Protein AF-A0A7X7FY31-F1 (afdb_monomer_lite)

Secondary structure (DSSP, 8-state):
--HHHHHHHHHHHHHHHHHHHHHHHHHHHHHHHHHHHHHHHHHHHHHHHHHHHHHHHHHHHHHHHTTPPP--EEEEETTEEEEEEEEEETTEEEEEEE-

Foldseek 3Di:
DPPVVVVVVVVVVVVVVVVVVVVVVVVVVVVVVVVVVVVVVVVVVVVVQVVVQVVLVVVQVVCVVVVHDRDWDWDADPNDIWIWDWDDDDPDIDIDIDD

Sequence (99 aa):
MLQGRKNRGIVLLFALVFMIVMTIMVLGAISRNTSQAISIEKQVQRIQAESVAQGVLWEAYANLQAGAALVDQTVTINGRSFTVDVNRTGADVDIKVDY

Structure (mmCIF, N/CA/C/O backbone):
data_AF-A0A7X7FY31-F1
#
_entry.id   AF-A0A7X7FY31-F1
#
loop_
_atom_site.group_PDB
_atom_site.id
_atom_site.type_symbol
_atom_site.label_atom_id
_atom_site.label_alt_id
_atom_site.label_comp_id
_atom_site.label_asym_id
_atom_site.label_entity_id
_atom_site.label_seq_id
_atom_site.pdbx_PDB_ins_code
_atom_site.Cartn_x
_atom_site.Cartn_y
_atom_site.Cartn_z
_atom_site.occupancy
_atom_site.B_iso_or_equiv
_atom_site.auth_seq_id
_atom_site.auth_comp_id
_atom_site.auth_asym_id
_atom_site.auth_atom_id
_atom_site.pdbx_PDB_model_num
ATOM 1 N N . MET A 1 1 ? -35.636 -6.128 59.678 1.00 49.19 1 MET A N 1
ATOM 2 C CA . MET A 1 1 ? -35.802 -6.647 58.294 1.00 49.19 1 MET A CA 1
ATOM 3 C C . MET A 1 1 ? -35.538 -5.624 57.167 1.00 49.19 1 MET A C 1
ATOM 5 O O . MET A 1 1 ? -35.630 -5.995 56.005 1.00 49.19 1 MET A O 1
ATOM 9 N N . LEU A 1 2 ? -35.134 -4.371 57.440 1.00 53.41 2 LEU A N 1
ATOM 10 C CA . LEU A 1 2 ? -34.943 -3.339 56.395 1.00 53.41 2 LEU A CA 1
ATOM 11 C C . LEU A 1 2 ? -33.535 -3.280 55.757 1.00 53.41 2 LEU A C 1
ATOM 13 O O . LEU A 1 2 ? -33.383 -2.697 54.685 1.00 53.41 2 LEU A O 1
ATOM 17 N N . GLN A 1 3 ? -32.512 -3.909 56.350 1.00 53.47 3 GLN A N 1
ATOM 18 C CA . GLN A 1 3 ? -31.143 -3.890 55.800 1.00 53.47 3 GLN A CA 1
ATOM 19 C C . GLN A 1 3 ? -30.987 -4.724 54.513 1.00 53.47 3 GLN A C 1
ATOM 21 O O . GLN A 1 3 ? -30.266 -4.321 53.604 1.00 53.47 3 GLN A O 1
ATOM 26 N N . GLY A 1 4 ? -31.728 -5.830 54.367 1.00 58.12 4 GLY A N 1
ATOM 27 C CA . GLY A 1 4 ? -31.644 -6.687 53.176 1.00 58.12 4 GLY A CA 1
ATOM 28 C C . GLY A 1 4 ? -32.134 -6.023 51.880 1.00 58.12 4 GLY A C 1
ATOM 29 O O . GLY A 1 4 ? -31.640 -6.347 50.804 1.00 58.12 4 GLY A O 1
ATOM 30 N N . ARG A 1 5 ? -33.068 -5.062 51.957 1.00 59.69 5 ARG A N 1
ATOM 31 C CA . ARG A 1 5 ? -33.571 -4.321 50.781 1.00 59.69 5 ARG A CA 1
ATOM 32 C C . ARG A 1 5 ? -32.607 -3.221 50.322 1.00 59.69 5 ARG A C 1
ATOM 34 O O . ARG A 1 5 ? -32.409 -3.081 49.120 1.00 59.69 5 ARG A O 1
ATOM 41 N N . LYS A 1 6 ? -31.973 -2.493 51.255 1.00 58.53 6 LYS A N 1
ATOM 42 C CA . LYS A 1 6 ? -30.962 -1.463 50.933 1.00 58.53 6 LYS A CA 1
ATOM 43 C C . LYS A 1 6 ? -29.740 -2.065 50.228 1.00 58.53 6 LYS A C 1
ATOM 45 O O . LYS A 1 6 ? -29.303 -1.530 49.214 1.00 58.53 6 LYS A O 1
ATOM 50 N N . ASN A 1 7 ? -29.257 -3.217 50.698 1.00 67.12 7 ASN A N 1
ATOM 51 C CA . ASN A 1 7 ? -28.095 -3.879 50.099 1.00 67.12 7 ASN A CA 1
ATOM 52 C C . ASN A 1 7 ? -28.399 -4.454 48.704 1.00 67.12 7 ASN A C 1
ATOM 54 O O . ASN A 1 7 ? -27.548 -4.389 47.825 1.00 67.12 7 ASN A O 1
ATOM 58 N N . ARG A 1 8 ? -29.624 -4.940 48.450 1.00 67.19 8 ARG A N 1
ATOM 59 C CA . ARG A 1 8 ? -30.035 -5.424 47.116 1.00 67.19 8 ARG A CA 1
ATOM 60 C C . ARG A 1 8 ? -30.050 -4.318 46.054 1.00 67.19 8 ARG A C 1
ATOM 62 O O . ARG A 1 8 ? -29.652 -4.572 44.923 1.00 67.19 8 ARG A O 1
ATOM 69 N N . GLY A 1 9 ? -30.459 -3.100 46.419 1.00 72.19 9 GLY A N 1
ATOM 70 C CA . GLY A 1 9 ? -30.430 -1.948 45.508 1.00 72.19 9 GLY A CA 1
ATOM 71 C C . GLY A 1 9 ? -29.008 -1.514 45.141 1.00 72.19 9 GLY A C 1
ATOM 72 O O . GLY A 1 9 ? -28.726 -1.257 43.975 1.00 72.19 9 GLY A O 1
ATOM 73 N N . ILE A 1 10 ? -28.094 -1.512 46.116 1.00 83.69 10 ILE A N 1
ATOM 74 C CA . ILE A 1 10 ? -26.673 -1.200 45.890 1.00 83.69 10 ILE A CA 1
ATOM 75 C C . ILE A 1 10 ? -26.001 -2.249 44.998 1.00 83.69 10 ILE A C 1
ATOM 77 O O . ILE A 1 10 ? -25.270 -1.886 44.081 1.00 83.69 10 ILE A O 1
ATOM 81 N N . VAL A 1 11 ? -26.279 -3.538 45.216 1.00 82.25 11 VAL A N 1
ATOM 82 C CA . VAL A 1 11 ? -25.720 -4.621 44.389 1.00 82.25 11 VAL A CA 1
ATOM 83 C C . VAL A 1 11 ? -26.193 -4.516 42.936 1.00 82.25 11 VAL A C 1
ATOM 85 O O . VAL A 1 11 ? -25.385 -4.677 42.025 1.00 82.25 11 VAL A O 1
ATOM 88 N N . LEU A 1 12 ? -27.469 -4.185 42.702 1.00 84.50 12 LEU A N 1
ATOM 89 C CA . LEU A 1 12 ? -27.993 -3.960 41.350 1.00 84.50 12 LEU A CA 1
ATOM 90 C C . LEU A 1 12 ? -27.335 -2.760 40.663 1.00 84.50 12 LEU A C 1
ATOM 92 O O . LEU A 1 12 ? -27.020 -2.837 39.479 1.00 84.50 12 LEU A O 1
ATOM 96 N N . LEU A 1 13 ? -27.091 -1.673 41.398 1.00 84.62 13 LEU A N 1
ATOM 97 C CA . LEU A 1 13 ? -26.436 -0.487 40.850 1.00 84.62 13 LEU A CA 1
ATOM 98 C C . LEU A 1 13 ? -24.981 -0.781 40.459 1.00 84.62 13 LEU A C 1
ATOM 100 O O . LEU A 1 13 ? -24.545 -0.405 39.375 1.00 84.62 13 LEU A O 1
ATOM 104 N N . PHE A 1 14 ? -24.251 -1.518 41.301 1.00 86.88 14 PHE A N 1
ATOM 105 C CA . PHE A 1 14 ? -22.901 -1.978 40.975 1.00 86.88 14 PHE A CA 1
ATOM 106 C C . PHE A 1 14 ? -22.889 -2.915 39.766 1.00 86.88 14 PHE A C 1
ATOM 108 O O . PHE A 1 14 ? -22.056 -2.738 38.882 1.00 86.88 14 PHE A O 1
ATOM 115 N N . ALA A 1 15 ? -23.829 -3.860 39.681 1.00 87.31 15 ALA A N 1
ATOM 116 C CA . ALA A 1 15 ? -23.951 -4.749 38.526 1.00 87.31 15 ALA A CA 1
ATOM 117 C C . ALA A 1 15 ? -24.251 -3.974 37.231 1.00 87.31 15 ALA A C 1
ATOM 119 O O . ALA A 1 15 ? -23.679 -4.276 36.184 1.00 87.31 15 ALA A O 1
ATOM 120 N N . LEU A 1 16 ? -25.096 -2.941 37.306 1.00 89.94 16 LEU A N 1
ATOM 121 C CA . LEU A 1 16 ? -25.410 -2.065 36.179 1.00 89.94 16 LEU A CA 1
ATOM 122 C C . LEU A 1 16 ? -24.173 -1.296 35.701 1.00 89.94 16 LEU A C 1
ATOM 124 O O . LEU A 1 16 ? -23.854 -1.311 34.514 1.00 89.94 16 LEU A O 1
ATOM 128 N N . VAL A 1 17 ? -23.447 -0.662 36.623 1.00 91.69 17 VAL A N 1
ATOM 129 C CA . VAL A 1 17 ? -22.209 0.065 36.303 1.00 91.69 17 VAL A CA 1
ATOM 130 C C . VAL A 1 17 ? -21.175 -0.885 35.699 1.00 91.69 17 VAL A C 1
ATOM 132 O O . VAL A 1 17 ? -20.541 -0.549 34.702 1.00 91.69 17 VAL A O 1
ATOM 135 N N . PHE A 1 18 ? -21.054 -2.099 36.237 1.00 90.25 18 PHE A N 1
ATOM 136 C CA . PHE A 1 18 ? -20.132 -3.106 35.719 1.00 90.25 18 PHE A CA 1
ATOM 137 C C . PHE A 1 18 ? -20.492 -3.551 34.293 1.00 90.25 18 PHE A C 1
ATOM 139 O O . PHE A 1 18 ? -19.608 -3.666 33.446 1.00 90.25 18 PHE A O 1
ATOM 146 N N . MET A 1 19 ? -21.784 -3.729 33.995 1.00 88.31 19 MET A N 1
ATOM 147 C CA . MET A 1 19 ? -22.254 -4.019 32.635 1.00 88.31 19 MET A CA 1
ATOM 148 C C . MET A 1 19 ? -21.939 -2.880 31.663 1.00 88.31 19 MET A C 1
ATOM 150 O O . MET A 1 19 ? -21.451 -3.138 30.563 1.00 88.31 19 MET A O 1
ATOM 154 N N . ILE A 1 20 ? -22.153 -1.624 32.062 1.00 91.12 20 ILE A N 1
ATOM 155 C CA . ILE A 1 20 ? -21.837 -0.459 31.222 1.00 91.12 20 ILE A CA 1
ATOM 156 C C . ILE A 1 20 ? -20.333 -0.410 30.921 1.00 91.12 20 ILE A C 1
ATOM 158 O O . ILE A 1 20 ? -19.941 -0.289 29.761 1.00 91.12 20 ILE A O 1
ATOM 162 N N . VAL A 1 21 ? -19.487 -0.578 31.941 1.00 92.75 21 VAL A N 1
ATOM 163 C CA . VAL A 1 21 ? -18.022 -0.572 31.790 1.00 92.75 21 VAL A CA 1
ATOM 164 C C . VAL A 1 21 ? -17.551 -1.694 30.862 1.00 92.75 21 VAL A C 1
ATOM 166 O O . VAL A 1 21 ? -16.767 -1.439 29.946 1.00 92.75 21 VAL A O 1
ATOM 169 N N . MET A 1 22 ? -18.064 -2.914 31.038 1.00 90.00 22 MET A N 1
ATOM 170 C CA . MET A 1 22 ? -17.712 -4.044 30.172 1.00 90.00 22 MET A CA 1
ATOM 171 C C . MET A 1 22 ? -18.153 -3.819 28.725 1.00 90.00 22 MET A C 1
ATOM 173 O O . MET A 1 22 ? -17.403 -4.123 27.800 1.00 90.00 22 MET A O 1
ATOM 177 N N . THR A 1 23 ? -19.322 -3.212 28.510 1.00 92.69 23 THR A N 1
ATOM 178 C CA . THR A 1 23 ? -19.813 -2.902 27.159 1.00 92.69 23 THR A CA 1
ATOM 179 C C . THR A 1 23 ? -18.902 -1.890 26.457 1.00 92.69 23 THR A C 1
ATOM 181 O O . THR A 1 23 ? -18.532 -2.089 25.301 1.00 92.69 23 THR A O 1
ATOM 184 N N . ILE A 1 24 ? -18.466 -0.843 27.168 1.00 89.25 24 ILE A N 1
ATOM 185 C CA . ILE A 1 24 ? -17.521 0.154 26.636 1.00 89.25 24 ILE A CA 1
ATOM 186 C C . ILE A 1 24 ? -16.176 -0.502 26.288 1.00 89.25 24 ILE A C 1
ATOM 188 O O . ILE A 1 24 ? -15.616 -0.233 25.224 1.00 89.25 24 ILE A O 1
ATOM 192 N N . MET A 1 25 ? -15.669 -1.394 27.145 1.00 87.31 25 MET A N 1
ATOM 193 C CA . MET A 1 25 ? -14.418 -2.114 26.885 1.00 87.31 25 MET A CA 1
ATOM 194 C C . MET A 1 25 ? -14.504 -3.023 25.654 1.00 87.31 25 MET A C 1
ATOM 196 O O . MET A 1 25 ? -13.591 -3.009 24.828 1.00 87.31 25 MET A O 1
ATOM 200 N N . VAL A 1 26 ? -15.599 -3.773 25.492 1.00 90.19 26 VAL A N 1
ATOM 201 C CA . VAL A 1 26 ? -15.809 -4.653 24.330 1.00 90.19 26 VAL A CA 1
ATOM 202 C C . VAL A 1 26 ? -15.871 -3.844 23.035 1.00 90.19 26 VAL A C 1
ATOM 204 O O . VAL A 1 26 ? -15.184 -4.181 22.070 1.00 90.19 26 VAL A O 1
ATOM 207 N N . LEU A 1 27 ? -16.619 -2.736 23.022 1.00 82.19 27 LEU A N 1
ATOM 208 C CA . LEU A 1 27 ? -16.682 -1.842 21.861 1.00 82.19 27 LEU A CA 1
ATOM 209 C C . LEU A 1 27 ? -15.299 -1.272 21.508 1.00 82.19 27 LEU A C 1
ATOM 211 O O . LEU A 1 27 ? -14.927 -1.224 20.334 1.00 82.19 27 LEU A O 1
ATOM 215 N N . GLY A 1 28 ? -14.507 -0.898 22.517 1.00 80.25 28 GLY A N 1
ATOM 216 C CA . GLY A 1 28 ? -13.135 -0.428 22.325 1.00 80.25 28 GLY A CA 1
ATOM 217 C C . GLY A 1 28 ? -12.203 -1.494 21.739 1.00 80.25 28 GLY A C 1
ATOM 218 O O . GLY A 1 28 ? -11.418 -1.191 20.839 1.00 80.25 28 GLY A O 1
ATOM 219 N N . ALA A 1 29 ? -12.297 -2.740 22.209 1.00 79.06 29 ALA A N 1
ATOM 220 C CA . ALA A 1 29 ? -11.484 -3.850 21.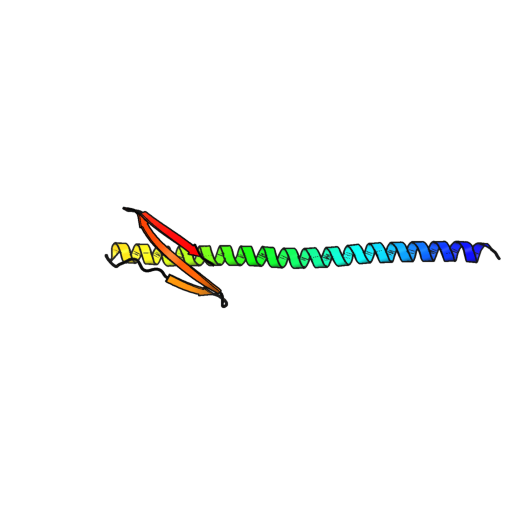713 1.00 79.06 29 ALA A CA 1
ATOM 221 C C . ALA A 1 29 ? -11.792 -4.179 20.242 1.00 79.06 29 ALA A C 1
ATOM 223 O O . ALA A 1 29 ? -10.872 -4.318 19.436 1.00 79.06 29 ALA A O 1
ATOM 224 N N . ILE A 1 30 ? -13.076 -4.225 19.875 1.00 76.00 30 ILE A N 1
ATOM 225 C CA . ILE A 1 30 ? -13.506 -4.453 18.487 1.00 76.00 30 ILE A CA 1
ATOM 226 C C . ILE A 1 30 ? -13.012 -3.315 17.584 1.00 76.00 30 ILE A C 1
ATOM 228 O O . ILE A 1 30 ? -12.403 -3.572 16.548 1.00 76.00 30 ILE A O 1
ATOM 232 N N . SER A 1 31 ? -13.198 -2.059 18.009 1.00 71.94 31 SER A N 1
ATOM 233 C CA . SER A 1 31 ? -12.764 -0.875 17.254 1.00 71.94 31 SER A CA 1
ATOM 234 C C . SER A 1 31 ? -11.256 -0.875 16.971 1.00 71.94 31 SER A C 1
ATOM 236 O O . SER A 1 31 ? -10.826 -0.609 15.845 1.00 71.94 31 SER A O 1
ATOM 238 N N . ARG A 1 32 ? -10.433 -1.256 17.958 1.00 70.00 32 ARG A N 1
ATOM 239 C CA . ARG A 1 32 ? -8.974 -1.344 17.785 1.00 70.00 32 ARG A CA 1
ATOM 240 C C . ARG A 1 32 ? -8.564 -2.436 16.804 1.00 70.00 32 ARG A C 1
ATOM 242 O O . ARG A 1 32 ? -7.689 -2.182 15.981 1.00 70.00 32 ARG A O 1
ATOM 249 N N . ASN A 1 33 ? -9.195 -3.607 16.851 1.00 71.56 33 ASN A N 1
ATOM 250 C CA . ASN A 1 33 ? -8.876 -4.703 15.933 1.00 71.56 33 ASN A CA 1
ATOM 251 C C . ASN A 1 33 ? -9.214 -4.337 14.480 1.00 71.56 33 ASN A C 1
ATOM 253 O O . ASN A 1 33 ? -8.382 -4.523 13.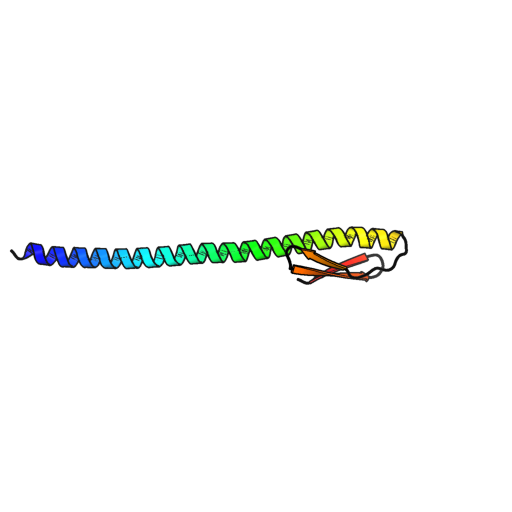593 1.00 71.56 33 ASN A O 1
ATOM 257 N N . THR A 1 34 ? -10.378 -3.725 14.239 1.00 67.31 34 THR A N 1
ATOM 258 C CA . THR A 1 34 ? -10.753 -3.240 12.900 1.00 67.31 34 THR A CA 1
ATOM 259 C C . THR A 1 34 ? -9.817 -2.129 12.420 1.00 67.31 34 THR A C 1
ATOM 261 O O . THR A 1 34 ? -9.375 -2.135 11.273 1.00 67.31 34 THR A O 1
ATOM 264 N N . SER A 1 35 ? -9.449 -1.193 13.302 1.00 69.25 35 SER A N 1
ATOM 265 C CA . SER A 1 35 ? -8.511 -0.117 12.962 1.00 69.25 35 SER A CA 1
ATOM 266 C C . SER A 1 35 ? -7.113 -0.641 12.616 1.00 69.25 35 SER A C 1
ATOM 268 O O . SER A 1 35 ? -6.453 -0.075 11.743 1.00 69.25 35 SER A O 1
ATOM 270 N N . GLN A 1 36 ? -6.648 -1.696 13.287 1.00 63.75 36 GLN A N 1
ATOM 271 C CA . GLN A 1 36 ? -5.368 -2.333 12.978 1.00 63.75 36 GLN A CA 1
ATOM 272 C C . GLN A 1 36 ? -5.423 -3.066 11.638 1.00 63.75 36 GLN A C 1
ATOM 274 O O . GLN A 1 36 ? -4.498 -2.910 10.848 1.00 63.75 36 GLN A O 1
ATOM 279 N N . ALA A 1 37 ? -6.515 -3.775 11.338 1.00 67.31 37 ALA A N 1
ATOM 280 C CA . ALA A 1 37 ? -6.694 -4.447 10.051 1.00 67.31 37 ALA A CA 1
ATOM 281 C C . ALA A 1 37 ? -6.620 -3.459 8.873 1.00 67.31 37 ALA A C 1
ATOM 283 O O . ALA A 1 37 ? -5.826 -3.653 7.956 1.00 67.31 37 ALA A O 1
ATOM 284 N N . ILE A 1 38 ? -7.342 -2.334 8.950 1.00 73.50 38 ILE A N 1
ATOM 285 C CA . ILE A 1 38 ? -7.315 -1.297 7.902 1.00 73.50 38 ILE A CA 1
ATOM 286 C C . ILE A 1 38 ? -5.917 -0.669 7.768 1.00 73.50 38 ILE A C 1
ATOM 288 O O . ILE A 1 38 ? -5.459 -0.379 6.663 1.00 73.50 38 ILE A O 1
ATOM 292 N N . SER A 1 39 ? -5.219 -0.446 8.886 1.00 82.38 39 SER A N 1
ATOM 293 C CA . SER A 1 39 ? -3.860 0.111 8.870 1.00 82.38 39 SER A CA 1
ATOM 294 C C . SER A 1 39 ? -2.849 -0.847 8.231 1.00 82.38 39 SER A C 1
ATOM 296 O O . SER A 1 39 ? -2.016 -0.421 7.430 1.00 82.38 39 SER A O 1
ATOM 298 N N . ILE A 1 40 ? -2.944 -2.143 8.543 1.00 75.88 40 ILE A N 1
ATOM 299 C CA . ILE A 1 40 ? -2.082 -3.182 7.972 1.00 75.88 40 ILE A CA 1
ATOM 300 C C . ILE A 1 40 ? -2.340 -3.316 6.473 1.00 75.88 40 ILE A C 1
ATOM 302 O O . ILE A 1 40 ? -1.386 -3.341 5.703 1.00 75.88 40 ILE A O 1
ATOM 306 N N . GLU A 1 41 ? -3.599 -3.326 6.033 1.00 82.12 41 GLU A N 1
ATOM 307 C CA . GLU A 1 41 ? -3.926 -3.402 4.605 1.00 82.12 41 GLU A CA 1
ATOM 308 C C . GLU A 1 41 ? -3.323 -2.243 3.803 1.00 82.12 41 GLU A C 1
ATOM 310 O O . GLU A 1 41 ? -2.750 -2.475 2.740 1.00 82.12 41 GLU A O 1
ATOM 315 N N . LYS A 1 42 ? -3.373 -1.011 4.327 1.00 81.56 42 LYS A N 1
ATOM 316 C CA . LYS A 1 42 ? -2.728 0.148 3.687 1.00 81.56 42 LYS A CA 1
ATOM 317 C C . LYS A 1 42 ? -1.210 -0.002 3.602 1.00 81.56 42 LYS A C 1
ATOM 319 O O . LYS A 1 42 ? -0.614 0.350 2.589 1.00 81.56 42 LYS A O 1
ATOM 324 N N . GLN A 1 43 ? -0.574 -0.526 4.650 1.00 83.69 43 GLN A N 1
ATOM 325 C CA . GLN A 1 43 ? 0.871 -0.769 4.641 1.00 83.69 43 GLN A CA 1
ATOM 326 C C . GLN A 1 43 ? 1.252 -1.866 3.647 1.00 83.69 43 GLN A C 1
ATOM 328 O O . GLN A 1 43 ? 2.209 -1.700 2.899 1.00 83.69 43 GLN A O 1
ATOM 333 N N . VAL A 1 44 ? 0.480 -2.951 3.591 1.00 86.75 44 VAL A N 1
ATOM 334 C CA . VAL A 1 44 ? 0.681 -4.035 2.624 1.00 86.75 44 VAL A CA 1
ATOM 335 C C . VAL A 1 44 ? 0.526 -3.520 1.193 1.00 86.75 44 VAL A C 1
ATOM 337 O O . VAL A 1 44 ? 1.362 -3.839 0.356 1.00 86.75 44 VAL A O 1
ATOM 340 N N . GLN A 1 45 ? -0.478 -2.682 0.917 1.00 85.31 45 GLN A N 1
ATOM 341 C CA . GLN A 1 45 ? -0.657 -2.056 -0.400 1.00 85.31 45 GLN A CA 1
ATOM 342 C C . GLN A 1 45 ? 0.526 -1.168 -0.771 1.00 85.31 45 GLN A C 1
ATOM 344 O O . GLN A 1 45 ? 1.047 -1.279 -1.876 1.00 85.31 45 GLN A O 1
ATOM 349 N N . ARG A 1 46 ? 1.001 -0.340 0.164 1.00 86.31 46 ARG A N 1
ATOM 350 C CA . ARG A 1 46 ? 2.174 0.503 -0.066 1.00 86.31 46 ARG A CA 1
ATOM 351 C C . ARG A 1 46 ? 3.427 -0.327 -0.360 1.00 86.31 46 ARG A C 1
ATOM 353 O O . ARG A 1 46 ? 4.137 -0.018 -1.306 1.00 86.31 46 ARG A O 1
ATOM 360 N N . ILE A 1 47 ? 3.676 -1.389 0.406 1.00 89.06 47 ILE A N 1
ATOM 361 C CA . ILE A 1 47 ? 4.823 -2.286 0.184 1.00 89.06 47 ILE A CA 1
ATOM 362 C C . ILE A 1 47 ? 4.696 -3.011 -1.161 1.00 89.06 47 ILE A C 1
ATOM 364 O O . ILE A 1 47 ? 5.684 -3.157 -1.873 1.00 89.06 47 ILE A O 1
ATOM 368 N N . GLN A 1 48 ? 3.491 -3.453 -1.532 1.00 89.12 48 GLN A N 1
ATOM 369 C CA . GLN A 1 48 ? 3.244 -4.074 -2.835 1.00 89.12 48 GLN A CA 1
ATOM 370 C C . GLN A 1 48 ? 3.499 -3.088 -3.977 1.00 89.12 48 GLN A C 1
ATOM 372 O O . GLN A 1 48 ? 4.210 -3.438 -4.913 1.00 89.12 48 GLN A O 1
ATOM 377 N N . ALA A 1 49 ? 3.005 -1.853 -3.867 1.00 86.44 49 ALA A N 1
ATOM 378 C CA . ALA A 1 49 ? 3.266 -0.800 -4.842 1.00 86.44 49 ALA A CA 1
ATOM 379 C C . ALA A 1 49 ? 4.770 -0.500 -4.964 1.00 86.44 49 ALA A C 1
ATOM 381 O O . ALA A 1 49 ? 5.287 -0.428 -6.073 1.00 86.44 49 ALA A O 1
ATOM 382 N N . GLU A 1 50 ? 5.493 -0.400 -3.842 1.00 87.88 50 GLU A N 1
ATOM 383 C CA . GLU A 1 50 ? 6.949 -0.195 -3.830 1.00 87.88 50 GLU A CA 1
ATOM 384 C C . GLU A 1 50 ? 7.709 -1.377 -4.450 1.00 87.88 50 GLU A C 1
ATOM 386 O O . GLU A 1 50 ? 8.637 -1.174 -5.231 1.00 87.88 50 GLU A O 1
ATOM 391 N N . SER A 1 51 ? 7.302 -2.614 -4.156 1.00 89.06 51 SER A N 1
ATOM 392 C CA . SER A 1 51 ? 7.906 -3.814 -4.744 1.00 89.06 51 SER A CA 1
ATOM 393 C C . SER A 1 51 ? 7.681 -3.887 -6.254 1.00 89.06 51 SER A C 1
ATOM 395 O O . SER A 1 51 ? 8.592 -4.273 -6.985 1.00 89.06 51 SER A O 1
ATOM 397 N N . VAL A 1 52 ? 6.482 -3.530 -6.723 1.00 89.81 52 VAL A N 1
ATOM 398 C CA . VAL A 1 52 ? 6.157 -3.470 -8.153 1.00 89.81 52 VAL A CA 1
ATOM 399 C C . VAL A 1 52 ? 6.959 -2.357 -8.827 1.00 89.81 52 VAL A C 1
ATOM 401 O O . VAL A 1 52 ? 7.589 -2.610 -9.850 1.00 89.81 52 VAL A O 1
ATO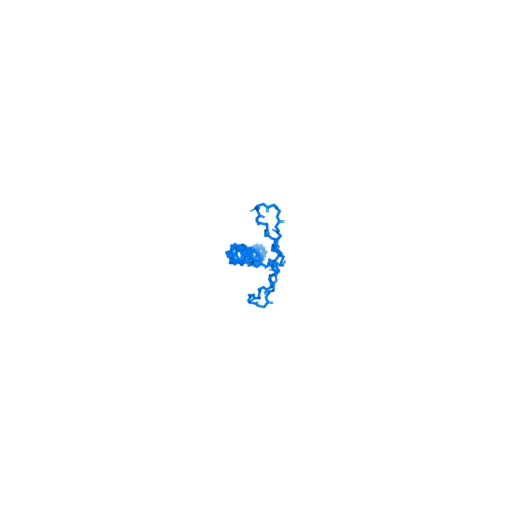M 404 N N . ALA A 1 53 ? 7.027 -1.168 -8.218 1.00 87.19 53 ALA A N 1
ATOM 405 C CA . ALA A 1 53 ? 7.825 -0.048 -8.716 1.00 87.19 53 ALA A CA 1
ATOM 406 C C . ALA A 1 53 ? 9.293 -0.442 -8.920 1.00 87.19 53 ALA A C 1
ATOM 408 O O . ALA A 1 53 ? 9.865 -0.168 -9.969 1.00 87.19 53 ALA A O 1
ATOM 409 N N . GLN A 1 54 ? 9.898 -1.119 -7.936 1.00 87.69 54 GLN A N 1
ATOM 410 C CA . GLN A 1 54 ? 11.287 -1.570 -8.026 1.00 87.69 54 GLN A CA 1
ATOM 411 C C . GLN A 1 54 ? 11.496 -2.591 -9.146 1.00 87.69 54 GLN A C 1
ATOM 413 O O . GLN A 1 54 ? 12.495 -2.508 -9.854 1.00 87.69 54 GLN A O 1
ATOM 418 N N . GLY A 1 55 ? 10.570 -3.537 -9.328 1.00 87.19 55 GLY A N 1
ATOM 419 C CA . GLY A 1 55 ? 10.638 -4.505 -10.425 1.00 87.19 55 GLY A CA 1
ATOM 420 C C . GLY A 1 55 ? 10.606 -3.822 -11.793 1.00 87.19 55 GLY A C 1
ATOM 421 O O . GLY A 1 55 ? 11.511 -4.018 -12.604 1.00 87.19 55 GLY A O 1
ATOM 422 N N . VAL A 1 56 ? 9.619 -2.948 -12.003 1.00 86.94 56 VAL A N 1
A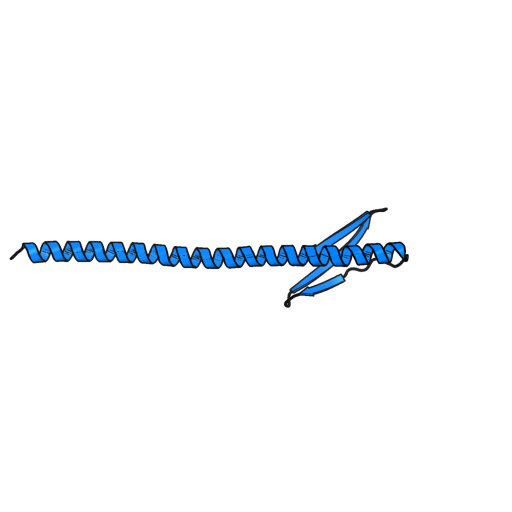TOM 423 C CA . VAL A 1 56 ? 9.461 -2.204 -13.262 1.00 86.94 56 VAL A CA 1
ATOM 424 C C . VAL A 1 56 ? 10.631 -1.247 -13.502 1.00 86.94 56 VAL A C 1
ATOM 426 O O . VAL A 1 56 ? 11.041 -1.062 -14.644 1.00 86.94 56 VAL A O 1
ATOM 429 N N . LEU A 1 57 ? 11.243 -0.699 -12.447 1.00 85.69 57 LEU A N 1
ATOM 430 C CA . LEU A 1 57 ? 12.442 0.132 -12.559 1.00 85.69 57 LEU A CA 1
ATOM 431 C C . LEU A 1 57 ? 13.605 -0.612 -13.207 1.00 85.69 57 LEU A C 1
ATOM 433 O O . LEU A 1 57 ? 14.224 -0.094 -14.135 1.00 85.69 57 LEU A O 1
ATOM 437 N N . TRP A 1 58 ? 13.891 -1.832 -12.757 1.00 85.38 58 TRP A N 1
ATOM 438 C CA . TRP A 1 58 ? 14.963 -2.633 -13.344 1.00 85.38 58 TRP A CA 1
ATOM 439 C C . TRP A 1 58 ? 14.697 -2.962 -14.812 1.00 85.38 58 TRP A C 1
ATOM 441 O O . TRP A 1 58 ? 15.612 -2.873 -15.632 1.00 85.38 58 TRP A O 1
ATOM 451 N N . GLU A 1 59 ? 13.451 -3.281 -15.158 1.00 85.69 59 GLU A N 1
ATOM 452 C CA . GLU A 1 59 ? 13.061 -3.535 -16.545 1.00 85.69 59 GLU A CA 1
ATOM 453 C C . GLU A 1 59 ? 13.162 -2.276 -17.414 1.00 85.69 59 GLU A C 1
ATOM 455 O O . GLU A 1 59 ? 13.702 -2.329 -18.519 1.00 85.69 59 GLU A O 1
ATOM 460 N N . ALA A 1 60 ? 12.725 -1.124 -16.903 1.00 85.94 60 ALA A N 1
ATOM 461 C CA . ALA A 1 60 ? 12.850 0.165 -17.574 1.00 85.94 60 ALA A CA 1
ATOM 462 C C . ALA A 1 60 ? 14.320 0.523 -17.845 1.00 85.94 60 ALA A C 1
ATOM 464 O O . ALA A 1 60 ? 14.671 0.905 -18.964 1.00 85.94 60 ALA A O 1
ATOM 465 N N . TYR A 1 61 ? 15.201 0.335 -16.858 1.00 84.62 61 TYR A N 1
ATOM 466 C CA . TYR A 1 61 ? 16.642 0.533 -17.031 1.00 84.62 61 TYR A CA 1
ATOM 467 C C . TYR A 1 61 ? 17.245 -0.430 -18.059 1.00 84.62 61 TYR A C 1
ATOM 469 O O . TYR A 1 61 ? 18.041 -0.002 -18.898 1.00 84.62 61 TYR A O 1
ATOM 477 N N . ALA A 1 62 ? 16.863 -1.709 -18.033 1.00 86.25 62 ALA A N 1
ATOM 478 C CA . ALA A 1 62 ? 17.327 -2.692 -19.009 1.00 86.25 62 ALA A CA 1
ATOM 479 C C . ALA A 1 62 ? 16.881 -2.329 -20.437 1.00 86.25 62 ALA A C 1
ATOM 481 O O . ALA A 1 62 ? 17.694 -2.351 -21.363 1.00 86.25 62 ALA A O 1
ATOM 482 N N . ASN A 1 63 ? 15.622 -1.917 -20.604 1.00 86.31 63 ASN A N 1
ATOM 483 C CA . ASN A 1 63 ? 15.071 -1.486 -21.887 1.00 86.31 63 ASN A CA 1
ATOM 484 C C . ASN A 1 63 ? 15.777 -0.237 -22.421 1.00 86.31 63 ASN A C 1
ATOM 486 O O . ASN A 1 63 ? 16.120 -0.190 -23.601 1.00 86.31 63 ASN A O 1
ATOM 490 N N . LEU A 1 64 ? 16.085 0.736 -21.560 1.00 83.19 64 LEU A N 1
ATOM 491 C CA . LEU A 1 64 ? 16.843 1.923 -21.959 1.00 83.19 64 LEU A CA 1
ATOM 492 C C . LEU A 1 64 ? 18.251 1.589 -22.446 1.00 83.19 64 LEU A C 1
ATOM 494 O O . LEU A 1 64 ? 18.688 2.148 -23.451 1.00 83.19 64 LEU A O 1
ATOM 498 N N . GLN A 1 65 ? 18.943 0.669 -21.771 1.00 84.06 65 GLN A N 1
ATOM 499 C CA . GLN A 1 65 ? 20.269 0.212 -22.199 1.00 84.06 65 GLN A CA 1
ATOM 500 C C . GLN A 1 65 ? 20.214 -0.566 -23.520 1.00 84.06 65 GLN A C 1
ATOM 502 O O . GLN A 1 65 ? 21.121 -0.459 -24.341 1.00 84.06 65 GLN A O 1
ATOM 507 N N . ALA A 1 66 ? 19.132 -1.311 -23.753 1.00 87.06 66 ALA A N 1
ATOM 508 C CA . ALA A 1 66 ? 18.887 -2.015 -25.009 1.00 87.06 66 ALA A CA 1
ATOM 509 C C . ALA A 1 66 ? 18.378 -1.100 -26.144 1.00 87.06 66 ALA A C 1
ATOM 511 O O . ALA A 1 66 ? 18.235 -1.559 -27.277 1.00 87.06 66 ALA A O 1
ATOM 512 N N . GLY A 1 67 ? 18.092 0.179 -25.865 1.00 82.00 67 GLY A N 1
ATOM 513 C CA . GLY A 1 67 ? 17.507 1.117 -26.829 1.00 82.00 67 GLY A CA 1
ATOM 514 C C . GLY A 1 67 ? 16.028 0.856 -27.143 1.00 82.00 67 GLY A C 1
ATOM 515 O O . GLY A 1 67 ? 15.521 1.343 -28.153 1.00 82.00 67 GLY A O 1
ATOM 516 N N . ALA A 1 68 ? 15.339 0.085 -26.303 1.00 82.44 68 ALA A N 1
ATOM 517 C CA . ALA A 1 68 ? 13.915 -0.191 -26.416 1.00 82.44 68 ALA A CA 1
ATOM 518 C C . ALA A 1 68 ? 13.070 0.960 -25.842 1.00 82.44 68 ALA A C 1
ATOM 520 O O . ALA A 1 68 ? 13.516 1.733 -24.991 1.00 82.44 68 ALA A O 1
ATOM 521 N N . ALA A 1 69 ? 11.828 1.071 -26.319 1.00 79.44 69 ALA A N 1
ATOM 522 C CA . ALA A 1 69 ? 10.869 2.026 -25.779 1.00 79.44 69 ALA A CA 1
ATOM 523 C C . ALA A 1 69 ? 10.481 1.648 -24.341 1.00 79.44 69 ALA A C 1
ATOM 525 O O . ALA A 1 69 ? 10.324 0.469 -24.018 1.00 79.44 69 ALA A O 1
ATOM 526 N N . LEU A 1 70 ? 10.304 2.661 -23.494 1.00 82.44 70 LEU A N 1
ATOM 527 C CA . LEU A 1 70 ? 9.666 2.495 -22.193 1.00 82.44 70 LEU A CA 1
ATOM 528 C C . LEU A 1 70 ? 8.166 2.298 -22.410 1.00 82.44 70 LEU A C 1
ATOM 530 O O . LEU A 1 70 ? 7.573 2.960 -23.263 1.00 82.44 70 LEU A O 1
ATOM 534 N N . VAL A 1 71 ? 7.579 1.366 -21.669 1.00 81.56 71 VAL A N 1
ATOM 535 C CA . VAL A 1 71 ? 6.162 1.020 -21.769 1.00 81.56 71 VAL A CA 1
ATOM 536 C C . VAL A 1 71 ? 5.605 0.932 -20.360 1.00 81.56 71 VAL A C 1
ATOM 538 O O . VAL A 1 71 ? 6.233 0.321 -19.492 1.00 81.56 71 VAL A O 1
ATOM 541 N N . ASP A 1 72 ? 4.431 1.521 -20.160 1.00 85.31 72 ASP A N 1
ATOM 542 C CA . ASP A 1 72 ? 3.697 1.419 -18.905 1.00 85.31 72 ASP A CA 1
ATOM 543 C C . ASP A 1 72 ? 3.306 -0.037 -18.641 1.00 85.31 72 ASP A C 1
ATOM 545 O O . ASP A 1 72 ? 2.955 -0.792 -19.556 1.00 85.31 72 ASP A O 1
ATOM 549 N N . GLN A 1 73 ? 3.364 -0.446 -17.378 1.00 85.25 73 GLN A N 1
ATOM 550 C CA . GLN A 1 73 ? 3.077 -1.823 -16.990 1.00 85.25 73 GLN A CA 1
ATOM 551 C C . GLN A 1 73 ? 1.961 -1.888 -15.963 1.00 85.25 73 GLN A C 1
ATOM 553 O O . GLN A 1 73 ? 1.963 -1.165 -14.973 1.00 85.25 73 GLN A O 1
ATOM 558 N N . THR A 1 74 ? 1.035 -2.824 -16.153 1.00 87.44 74 THR A N 1
ATOM 559 C CA . THR A 1 74 ? 0.020 -3.141 -15.148 1.00 87.44 74 THR A CA 1
ATOM 560 C C . THR A 1 74 ? 0.313 -4.503 -14.542 1.00 87.44 74 THR A C 1
ATOM 562 O O . THR A 1 74 ? 0.257 -5.526 -15.225 1.00 87.44 74 THR A O 1
ATOM 565 N N . VAL A 1 75 ? 0.575 -4.530 -13.237 1.00 86.25 75 VAL A N 1
ATOM 566 C CA . VAL A 1 75 ? 0.824 -5.759 -12.479 1.00 86.25 75 VAL A CA 1
ATOM 567 C C . VAL A 1 75 ? -0.349 -6.006 -11.545 1.00 86.25 75 VAL A C 1
ATOM 569 O O . VAL A 1 75 ? -0.731 -5.137 -10.768 1.00 86.25 75 VAL A O 1
ATOM 572 N N . THR A 1 76 ? -0.938 -7.201 -11.601 1.00 87.38 76 THR A N 1
ATOM 573 C CA . THR A 1 76 ? -2.039 -7.569 -10.701 1.00 87.38 76 THR A CA 1
ATOM 574 C C . THR A 1 76 ? -1.537 -8.486 -9.592 1.00 87.38 76 THR A C 1
ATOM 576 O O . THR A 1 76 ? -1.052 -9.581 -9.864 1.00 87.38 76 THR A O 1
ATOM 579 N N . ILE A 1 77 ? -1.687 -8.060 -8.337 1.00 83.44 77 ILE A N 1
ATOM 580 C CA . ILE A 1 77 ? -1.317 -8.829 -7.143 1.00 83.44 77 ILE A CA 1
ATOM 581 C C . ILE A 1 77 ? -2.559 -8.976 -6.268 1.00 83.44 77 ILE A C 1
ATOM 583 O O . ILE A 1 77 ? -3.195 -7.989 -5.904 1.00 83.44 77 ILE A O 1
ATOM 587 N N . ASN A 1 78 ? -2.920 -10.215 -5.919 1.00 83.00 78 ASN A N 1
ATOM 588 C CA . ASN A 1 78 ? -4.074 -10.519 -5.059 1.00 83.00 78 ASN A CA 1
ATOM 589 C C . ASN A 1 78 ? -5.389 -9.846 -5.514 1.00 83.00 78 ASN A C 1
ATOM 591 O O . ASN A 1 78 ? -6.171 -9.371 -4.692 1.00 83.00 78 ASN A O 1
ATOM 595 N N . GLY A 1 79 ? -5.623 -9.780 -6.830 1.00 81.75 79 GLY A N 1
ATOM 596 C CA . GLY A 1 79 ? -6.830 -9.181 -7.414 1.00 81.75 79 GLY A CA 1
ATOM 597 C C . GLY A 1 79 ? -6.851 -7.649 -7.442 1.00 81.75 79 GLY A C 1
ATOM 598 O O . GLY A 1 79 ? -7.864 -7.076 -7.831 1.00 81.75 79 GLY A O 1
ATOM 599 N N . ARG A 1 80 ? -5.756 -6.982 -7.052 1.00 81.69 80 ARG A N 1
ATOM 600 C CA . ARG A 1 80 ? -5.572 -5.531 -7.197 1.00 81.69 80 ARG A CA 1
ATOM 601 C C . ARG A 1 80 ? -4.576 -5.249 -8.306 1.00 81.69 80 ARG A C 1
ATOM 603 O O . ARG A 1 80 ? -3.528 -5.890 -8.357 1.00 81.69 80 ARG A O 1
ATOM 610 N N . SER A 1 81 ? -4.905 -4.302 -9.171 1.00 86.94 81 SER A N 1
ATOM 611 C CA . SER A 1 81 ? -4.039 -3.882 -10.268 1.00 86.94 81 SER A CA 1
ATOM 612 C C . SER A 1 81 ? -3.249 -2.647 -9.858 1.00 86.94 81 SER A C 1
ATOM 614 O O . SER A 1 81 ? -3.824 -1.678 -9.378 1.00 86.94 81 SER A O 1
ATOM 616 N N . PHE A 1 82 ? -1.939 -2.715 -10.054 1.00 88.06 82 PHE A N 1
ATOM 617 C CA . PHE A 1 82 ? -0.992 -1.627 -9.878 1.00 88.06 82 PHE A CA 1
ATOM 618 C C . PHE A 1 82 ? -0.547 -1.204 -11.272 1.00 88.06 82 PHE A C 1
ATOM 620 O O . PHE A 1 82 ? 0.043 -2.014 -11.992 1.00 88.06 82 PHE A O 1
ATOM 627 N N . THR A 1 83 ? -0.860 0.025 -11.664 1.00 88.38 83 THR A N 1
ATOM 628 C CA . THR A 1 83 ? -0.406 0.581 -12.942 1.00 88.38 83 THR A CA 1
ATOM 629 C C . THR A 1 83 ? 0.825 1.421 -12.686 1.00 88.38 83 THR A C 1
ATOM 631 O O . THR A 1 83 ? 0.815 2.298 -11.825 1.00 88.38 83 THR A O 1
ATOM 634 N N . VAL A 1 84 ? 1.892 1.105 -13.403 1.00 87.25 84 VAL A N 1
ATOM 635 C CA . VAL A 1 84 ? 3.177 1.773 -13.317 1.00 87.25 84 VAL A CA 1
ATOM 636 C C . VAL A 1 84 ? 3.378 2.591 -14.578 1.00 87.25 84 VAL A C 1
ATOM 638 O O . VAL A 1 84 ? 3.605 2.022 -15.647 1.00 87.25 84 VAL A O 1
ATOM 641 N N . ASP A 1 85 ? 3.319 3.908 -14.424 1.00 87.25 85 ASP A N 1
ATOM 642 C CA . ASP A 1 85 ? 3.656 4.856 -15.476 1.00 87.25 85 ASP A CA 1
ATOM 643 C C . ASP A 1 85 ? 5.172 5.065 -15.467 1.00 87.25 85 ASP A C 1
ATOM 645 O O . ASP A 1 85 ? 5.752 5.442 -14.438 1.00 87.25 85 ASP A O 1
ATOM 649 N N . VAL A 1 86 ? 5.818 4.812 -16.605 1.00 84.44 86 VAL A N 1
ATOM 650 C CA . VAL A 1 86 ? 7.276 4.909 -16.735 1.00 84.44 86 VAL A CA 1
ATOM 651 C C . VAL A 1 86 ? 7.615 6.047 -17.679 1.00 84.44 86 VAL A C 1
ATOM 653 O O . VAL A 1 86 ? 7.462 5.939 -18.895 1.00 84.44 86 VAL A O 1
ATOM 656 N N . ASN A 1 87 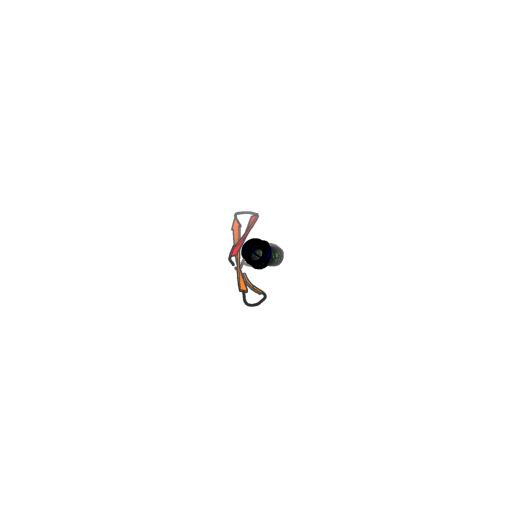? 8.126 7.143 -17.123 1.00 83.38 87 ASN A N 1
ATOM 657 C CA . ASN A 1 87 ? 8.448 8.330 -17.900 1.00 83.38 87 ASN A CA 1
ATOM 658 C C . ASN A 1 87 ? 9.953 8.600 -17.910 1.00 83.38 87 ASN A C 1
ATOM 660 O O . ASN A 1 87 ? 10.658 8.393 -16.923 1.00 83.38 87 ASN A O 1
ATOM 664 N N . ARG A 1 88 ? 10.463 9.095 -19.038 1.00 79.56 88 ARG A N 1
ATOM 665 C CA . ARG A 1 88 ? 11.868 9.491 -19.166 1.00 79.56 88 ARG A CA 1
ATOM 666 C C . ARG A 1 88 ? 11.972 11.001 -19.194 1.00 79.56 88 ARG A C 1
ATOM 668 O O . ARG A 1 88 ? 11.519 11.638 -20.142 1.00 79.56 88 ARG A O 1
ATOM 675 N N . THR A 1 89 ? 12.684 11.555 -18.221 1.00 79.06 89 THR A N 1
ATOM 676 C CA . THR A 1 89 ? 13.012 12.982 -18.193 1.00 79.06 89 THR A CA 1
ATOM 677 C C . THR A 1 89 ? 14.519 13.141 -18.374 1.00 79.06 89 THR A C 1
ATOM 679 O O . THR A 1 89 ? 15.300 13.068 -17.432 1.00 79.06 89 THR A O 1
ATOM 682 N N . GLY A 1 90 ? 14.959 13.317 -19.624 1.00 74.44 90 GLY A N 1
ATOM 683 C CA . GLY A 1 90 ? 16.383 13.447 -19.949 1.00 74.44 90 GLY A CA 1
ATOM 684 C C . GLY A 1 90 ? 17.164 12.138 -19.764 1.00 74.44 90 GLY A C 1
ATOM 685 O O . GLY A 1 90 ? 16.985 11.195 -20.543 1.00 74.44 90 GLY A O 1
ATOM 686 N N . ALA A 1 91 ? 18.073 12.102 -18.786 1.00 71.12 91 ALA A N 1
ATOM 687 C CA . ALA A 1 91 ? 18.849 10.911 -18.417 1.00 71.12 91 ALA A CA 1
ATOM 688 C C . ALA A 1 91 ? 18.205 10.095 -17.280 1.00 71.12 91 ALA A C 1
ATOM 690 O O . ALA A 1 91 ? 18.634 8.968 -17.037 1.00 71.12 91 ALA A O 1
ATOM 691 N N . ASP A 1 92 ? 17.173 10.639 -16.633 1.00 75.38 92 ASP A N 1
ATOM 692 C CA . ASP A 1 92 ? 16.525 10.028 -15.477 1.00 75.38 92 ASP A CA 1
ATOM 693 C C . ASP A 1 92 ? 15.254 9.264 -15.876 1.00 75.38 92 ASP A C 1
ATOM 695 O O . ASP A 1 92 ? 14.554 9.624 -16.834 1.00 75.38 92 ASP A O 1
ATOM 699 N N . VAL A 1 93 ? 14.963 8.205 -15.116 1.00 80.25 93 VAL A N 1
ATOM 700 C C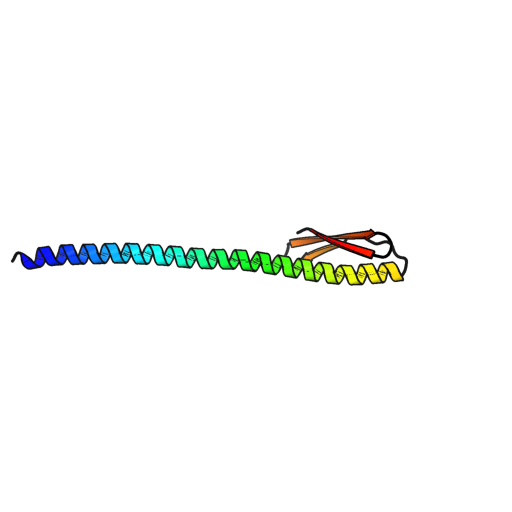A . VAL A 1 93 ? 13.733 7.406 -15.208 1.00 80.25 93 VAL A CA 1
ATOM 701 C C . VAL A 1 93 ? 12.869 7.740 -14.005 1.00 80.25 93 VAL A C 1
ATOM 703 O O . VAL A 1 93 ? 13.295 7.541 -12.868 1.00 80.25 93 VAL A O 1
ATOM 706 N N . ASP A 1 94 ? 11.672 8.246 -14.267 1.00 81.56 94 ASP A N 1
ATOM 707 C CA . ASP A 1 94 ? 10.656 8.501 -13.255 1.00 81.56 94 ASP A CA 1
ATOM 708 C C . ASP A 1 94 ? 9.598 7.398 -13.300 1.00 81.56 94 ASP A C 1
ATOM 710 O O . ASP A 1 94 ? 9.207 6.940 -14.378 1.00 81.56 94 ASP A O 1
ATOM 714 N N . ILE A 1 95 ? 9.164 6.957 -12.120 1.00 83.19 95 ILE A N 1
ATOM 715 C CA . ILE A 1 95 ? 8.212 5.859 -11.968 1.00 83.19 95 ILE A CA 1
ATOM 716 C C . ILE A 1 95 ? 7.118 6.272 -11.005 1.00 83.19 95 ILE A C 1
ATOM 718 O O . ILE A 1 95 ? 7.369 6.540 -9.828 1.00 83.19 95 ILE A O 1
ATOM 722 N N . LYS A 1 96 ? 5.885 6.242 -11.502 1.00 84.88 96 LYS A N 1
ATOM 723 C CA . LYS A 1 96 ? 4.684 6.511 -10.720 1.00 84.88 96 LYS A CA 1
ATOM 724 C C . LYS A 1 96 ? 3.826 5.255 -10.670 1.00 84.88 96 LYS A C 1
ATOM 726 O O . LYS A 1 96 ? 3.593 4.635 -11.697 1.00 84.88 96 LYS A O 1
ATOM 731 N N . VAL A 1 97 ? 3.365 4.876 -9.477 1.00 83.88 97 VAL A N 1
ATOM 732 C CA . VAL A 1 97 ? 2.488 3.710 -9.289 1.00 83.88 97 VAL A CA 1
ATOM 733 C C . VAL A 1 97 ? 1.130 4.155 -8.769 1.00 83.88 97 VAL A C 1
ATOM 735 O O . VAL A 1 97 ? 1.053 4.739 -7.688 1.00 83.88 97 VAL A O 1
ATOM 738 N N . ASP A 1 98 ? 0.074 3.827 -9.509 1.00 84.12 98 ASP A N 1
ATOM 739 C CA . ASP A 1 98 ? -1.322 4.065 -9.135 1.00 84.12 98 ASP A CA 1
ATOM 740 C C . ASP A 1 98 ? -2.000 2.742 -8.708 1.00 84.12 98 ASP A C 1
ATOM 742 O O . ASP A 1 98 ? -1.821 1.709 -9.366 1.00 84.12 98 ASP A O 1
ATOM 746 N N . TYR A 1 99 ? -2.740 2.764 -7.583 1.00 75.75 99 TYR A N 1
ATOM 747 C CA . TYR A 1 99 ? -3.402 1.605 -6.948 1.00 75.75 99 TYR A CA 1
ATOM 748 C C . TYR A 1 99 ? -4.632 1.971 -6.105 1.00 75.75 99 TYR A C 1
ATOM 750 O O . TYR A 1 99 ? -4.726 3.135 -5.650 1.00 75.75 99 TYR A O 1
#

pLDDT: mean 81.22, std 9.12, range [49.19, 92.75]

Radius of gyration: 29.13 Å; chains: 1; bounding box: 56×24×85 Å

=== Feature glossary ===
The record interleaves many kinds of information about one protein. Here is each kind framed as the question it answers.

Q: What are the backbone torsion angles?
A: φ (phi) and ψ (psi) are the two rotatable backbone dihedrals per residue: φ is the C(i-1)–N–Cα–C torsion, ψ is the N–Cα–C–N(i+1) torsion, both in degrees on (−180°, 180°]. α-helical residues cluster near (−60°, −45°); β-strand residues near (−120°, +130°). A Ramachandran plot is simply a scatter of (φ, ψ) for every residue.

Q: What is the amino-acid chain?
A: This is the polypeptide sequence — one letter per residue, N-terminus first. Length ranges from a few dozen residues for small domains to over a thousand for large multi-domain proteins.

Q: How mobile is each atom in the crystal?
A: For experimental (PDB) structures, the B-factor (temperature factor) quantifies the positional spread of each atom in the crystal — a combination of thermal vibration and static disorder — in units of Å². High B-factors mark flexible loops or poorly resolved regions; low B-factors mark the rigid, well-ordered core.

Q: Are the domains correctly placed relative to each other?
A: Predicted Aligned Error (PAE) is an AlphaFold confidence matrix: entry (i, j) is the expected error in the position of residue j, in ångströms, when the prediction is superimposed on the true structure at residue i. Low PAE within a block of residues means that block is internally rigid and well-predicted; high PAE between two blocks means their relative placement is uncertain even if each block individually is confident.

Q: How confident is the AlphaFold model at each residue?
A: pLDDT is the predicted lDDT-Cα score: AlphaFold's confidence that the local environment of each residue (all inter-atomic distances within 15 Å) is correctly placed. It is a per-residue number between 0 and 100, with higher meaning more reliable.

Q: What family and function is it annotated with?
A: Functional annotations link the protein to curated databases. InterPro entries identify conserved domains and families by matching the sequence against member-database signatures (Pfam, PROSITE, CDD, …). Gene Ontology (GO) terms describe molecular function, biological process, and cellular component in a controlled vocabulary. CATH places the structure in a hierarchical fold classification (Class/Architecture/Topology/Homologous-superfamily). The organism is the source species.

Q: How big and how compact is the whole molecule?
A: Three whole-structure scalars: the radius of gyration (RMS distance of Cα from centroid, in Å), the count of Cα–Cα contacts (pairs closer than 8 Å and separated by more than four residues in sequence — i.e. tertiary, not local, contacts), and the bounding-box dimensions. Together they distinguish compact globular folds from extended fibres or disordered chains.

Q: What known structures does this most resemble?
A: The Foldseek neighbor list gives the closest experimentally determined structures in the PDB, ranked by structural alignment. TM-score near 1 means near-identical fold; near 0.3 means only rough topology match. This is how one finds what a novel AlphaFold prediction most resembles in the solved-structure universe.

Q: Which residues are buried vs exposed?
A: SASA measures how much of the protein is reachable by solvent. It is computed by rolling a water-sized probe over the atomic surface and summing the exposed area (Å²). Per-residue SASA distinguishes core (buried, low SASA) from surface (exposed, high SASA) residues; total SASA is a whole-molecule size measure.

Q: Which residues are in helices, strands, or loops?
A: Eight-state secondary structure (DSSP): H is the canonical α-helix, G the tighter 3₁₀-helix, I the wider π-helix; E/B are β-structure, T and S are turns and bends, and '-' is everything else. DSSP derives these from the pattern of main-chain N–H···O=C hydrogen bonds, not from the sequence.

Q: Where is each backbone atom in 3D?
A: Structure coordinates are given as an mmCIF _atom_site loop: one row per atom with element, residue name, chain id, sequence number, and x/y/z position in Å. Only the four main-chain atoms per residue are included here; side chains are omitted to keep the record compact.

Q: What if only a Cα trace is available?
A: Three-state secondary structure (P-SEA) collapses the eight DSSP classes into helix (a), strand (b), and coil (c). P-SEA assigns these from Cα geometry alone — distances and angles — without requiring backbone oxygens, so it works on any Cα trace.

Q: What do the rendered images show?
A: The six renders are orthographic views along the three Cartesian axes in both directions. Representation (cartoon, sticks, or surface) and color scheme (sequence-rainbow or by-chain) vary across proteins so the training set covers all the common visualization conventions.

Q: What does the local fold look like, residue by residue?
A: Foldseek's 3Di representation compresses backbone geometry into a per-residue letter drawn from a learned twenty-state alphabet. It captures the tertiary interaction pattern around each residue — which residues are packed against it in space, regardless of where they are in sequence.

Q: What do the diagnostic plots show?
A: The contact map is a binary N×N matrix image: pixel (i, j) is dark where Cα_i and Cα_j are within 8 Å and |i−j|>4. Because the |i−j|>4 filter removes local helical contacts, off-diagonal stripes parallel to the main diagonal indicate parallel β-sheets; stripes perpendicular to it indicate antiparallel β-sheets. The Ramachandran plot scatters every residue's (φ, ψ) pair against the sterically allowed regions. The PAE heatmap renders the predicted-aligned-error matrix.